Protein AF-A0A4U0ZPB5-F1 (afdb_monomer_lite)

Structure (mmCIF, N/CA/C/O backbone):
data_AF-A0A4U0ZPB5-F1
#
_entry.id   AF-A0A4U0ZPB5-F1
#
loop_
_atom_site.group_PDB
_atom_site.id
_atom_site.type_symbol
_atom_site.label_atom_id
_atom_site.label_alt_id
_atom_site.label_comp_id
_atom_site.label_asym_id
_atom_site.label_entity_id
_atom_site.label_seq_id
_atom_site.pdbx_PDB_ins_code
_atom_site.Cartn_x
_atom_site.Cartn_y
_atom_site.Cartn_z
_atom_site.occupancy
_atom_site.B_iso_or_equiv
_atom_site.auth_seq_id
_atom_site.auth_comp_id
_atom_site.auth_asym_id
_atom_site.auth_atom_id
_atom_site.pdbx_PDB_model_num
ATOM 1 N N . MET A 1 1 ? 31.096 10.615 -10.891 1.00 59.91 1 MET A N 1
ATOM 2 C CA . MET A 1 1 ? 30.432 9.631 -10.010 1.00 59.91 1 MET A CA 1
ATOM 3 C C . MET A 1 1 ? 29.613 8.701 -10.897 1.00 59.91 1 MET A C 1
ATOM 5 O O . MET A 1 1 ? 28.794 9.215 -11.646 1.00 59.91 1 MET A O 1
ATOM 9 N N . LYS A 1 2 ? 29.886 7.389 -10.915 1.00 63.94 2 LYS A N 1
ATOM 10 C CA . LYS A 1 2 ? 29.035 6.401 -11.607 1.00 63.94 2 LYS A CA 1
ATOM 11 C C . LYS A 1 2 ? 28.019 5.890 -10.589 1.00 63.94 2 LYS A C 1
ATOM 13 O O . LYS A 1 2 ? 28.433 5.410 -9.541 1.00 63.94 2 LYS A O 1
ATOM 18 N N . THR A 1 3 ? 26.731 6.051 -10.862 1.00 77.81 3 THR A N 1
ATOM 19 C CA . THR A 1 3 ? 25.679 5.409 -10.071 1.00 77.81 3 THR A CA 1
ATOM 20 C C . THR A 1 3 ? 25.515 3.970 -10.552 1.00 77.81 3 THR A C 1
ATOM 22 O O . THR A 1 3 ? 25.564 3.707 -11.756 1.00 77.81 3 THR A O 1
ATOM 25 N N . GLU A 1 4 ? 25.333 3.029 -9.629 1.00 69.56 4 GLU A N 1
ATOM 26 C CA . GLU A 1 4 ? 24.868 1.684 -9.972 1.00 69.56 4 GLU A CA 1
ATOM 27 C C . GLU A 1 4 ? 23.372 1.771 -10.272 1.00 69.56 4 GLU A C 1
ATOM 29 O O . GLU A 1 4 ? 22.521 1.689 -9.392 1.00 69.56 4 GLU A O 1
ATOM 34 N N . CYS A 1 5 ? 23.053 2.062 -11.534 1.00 70.50 5 CYS A N 1
ATOM 35 C CA . CYS A 1 5 ? 21.680 2.114 -12.017 1.00 70.50 5 CYS A CA 1
ATOM 36 C C . CYS A 1 5 ? 21.218 0.697 -12.380 1.00 70.50 5 CYS A C 1
ATOM 38 O O . CYS A 1 5 ? 21.113 0.341 -13.554 1.00 70.50 5 CYS A O 1
ATOM 40 N N . THR A 1 6 ? 20.990 -0.130 -11.366 1.00 70.62 6 THR A N 1
ATOM 41 C CA . THR A 1 6 ? 20.383 -1.456 -11.514 1.00 70.62 6 THR A CA 1
ATOM 42 C C . THR A 1 6 ? 18.899 -1.314 -11.191 1.00 70.62 6 THR A C 1
ATOM 44 O O . THR A 1 6 ? 18.530 -1.068 -10.045 1.00 70.62 6 THR A O 1
ATOM 47 N N . LYS A 1 7 ? 18.028 -1.388 -12.206 1.00 65.62 7 LYS A N 1
ATOM 48 C CA . LYS A 1 7 ? 16.573 -1.352 -11.990 1.00 65.62 7 LYS A CA 1
ATOM 49 C C . LYS A 1 7 ? 16.101 -2.720 -11.508 1.00 65.62 7 LYS A C 1
ATOM 51 O O . LYS A 1 7 ? 15.801 -3.590 -12.318 1.00 65.62 7 LYS A O 1
ATOM 56 N N . GLU A 1 8 ? 16.041 -2.900 -10.195 1.00 69.12 8 GLU A N 1
ATOM 57 C CA . GLU A 1 8 ? 15.300 -4.003 -9.590 1.00 69.12 8 GLU A CA 1
ATOM 58 C C . GLU A 1 8 ? 13.889 -3.525 -9.265 1.00 69.12 8 GLU A C 1
ATOM 60 O O . GLU A 1 8 ? 13.680 -2.672 -8.402 1.00 69.12 8 GLU A O 1
ATOM 65 N N . TYR A 1 9 ? 12.907 -4.047 -9.996 1.00 69.62 9 TYR A N 1
ATOM 66 C CA . TYR A 1 9 ? 11.514 -3.750 -9.712 1.00 69.62 9 TYR A CA 1
ATOM 67 C C . TYR A 1 9 ? 11.026 -4.610 -8.552 1.00 69.62 9 TYR A C 1
ATOM 69 O O . TYR A 1 9 ? 11.072 -5.839 -8.614 1.00 69.62 9 TYR A O 1
ATOM 77 N N . GLY A 1 10 ? 10.504 -3.967 -7.510 1.00 68.94 10 GLY A N 1
ATOM 78 C CA . GLY A 1 10 ? 9.738 -4.673 -6.492 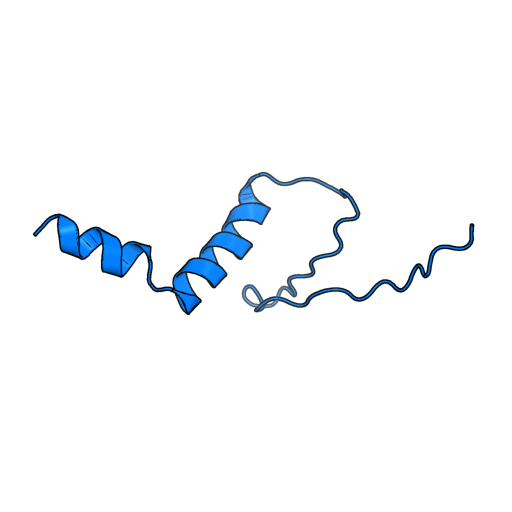1.00 68.94 10 GLY A CA 1
ATOM 79 C C . GLY A 1 10 ? 8.419 -5.165 -7.088 1.00 68.94 10 GLY A C 1
ATOM 80 O O . GLY A 1 10 ? 7.647 -4.360 -7.621 1.00 68.94 10 GLY A O 1
ATOM 81 N N . SER A 1 11 ? 8.153 -6.468 -6.999 1.00 72.69 11 SER A N 1
ATOM 82 C CA . SER A 1 11 ? 6.861 -7.052 -7.362 1.00 72.69 11 SER A CA 1
ATOM 83 C C . SER A 1 11 ? 5.900 -7.041 -6.168 1.00 72.69 11 SER A C 1
ATOM 85 O O . SER A 1 11 ? 6.291 -7.246 -5.016 1.00 72.69 11 SER A O 1
ATOM 87 N N . PHE A 1 12 ? 4.622 -6.786 -6.445 1.00 80.69 12 PHE A N 1
ATOM 88 C CA . PHE A 1 12 ? 3.526 -6.839 -5.470 1.00 80.69 12 PHE A CA 1
ATOM 89 C C . PHE A 1 12 ? 2.540 -7.943 -5.851 1.00 80.69 12 PHE A C 1
ATOM 91 O O . PHE A 1 12 ? 2.635 -8.513 -6.942 1.00 80.69 12 PHE A O 1
ATOM 98 N N . GLN A 1 13 ? 1.575 -8.264 -4.977 1.00 83.50 13 GLN A N 1
ATOM 99 C CA . GLN A 1 13 ? 0.561 -9.234 -5.380 1.00 83.50 13 GLN A CA 1
ATOM 100 C C . GLN A 1 13 ? -0.287 -8.671 -6.521 1.00 83.50 13 GLN A C 1
ATOM 102 O O . GLN A 1 13 ? -0.721 -7.514 -6.509 1.00 83.50 13 GLN A O 1
ATOM 107 N N . ALA A 1 14 ? -0.554 -9.532 -7.499 1.00 86.94 14 ALA A N 1
ATOM 108 C CA . ALA A 1 14 ? -1.376 -9.197 -8.646 1.00 86.94 14 ALA A CA 1
ATOM 109 C C . ALA A 1 14 ? -2.775 -8.712 -8.226 1.00 86.94 14 ALA A C 1
ATOM 111 O O . ALA A 1 14 ? -3.359 -9.172 -7.241 1.00 86.94 14 ALA A O 1
ATOM 112 N N . LEU A 1 15 ? -3.350 -7.803 -9.016 1.00 86.69 15 LEU A N 1
ATOM 113 C CA . LEU A 1 15 ? -4.770 -7.465 -8.938 1.00 86.69 15 LEU A CA 1
ATOM 114 C C . LEU A 1 15 ? -5.507 -8.185 -10.072 1.00 86.69 15 LEU A C 1
ATOM 116 O O . LEU A 1 15 ? -5.556 -7.718 -11.214 1.00 86.69 15 LEU A O 1
ATOM 120 N N . GLY A 1 16 ? -6.079 -9.348 -9.762 1.00 87.44 16 GLY A N 1
ATOM 121 C CA . GLY A 1 16 ? -6.708 -10.205 -10.764 1.00 87.44 16 GLY A CA 1
ATOM 122 C C . GLY A 1 16 ? -5.682 -10.687 -11.791 1.00 87.44 16 GLY A C 1
ATOM 123 O O . GLY A 1 16 ? -4.725 -11.365 -11.439 1.00 87.44 16 GLY A O 1
ATOM 124 N N . ARG A 1 17 ? -5.871 -10.328 -13.067 1.00 90.75 17 ARG A N 1
ATOM 125 C CA . ARG A 1 17 ? -4.935 -10.669 -14.160 1.00 90.75 17 ARG A CA 1
ATOM 126 C C . ARG A 1 17 ? -3.822 -9.634 -14.369 1.00 90.75 17 ARG A C 1
ATOM 128 O O . ARG A 1 17 ? -3.048 -9.773 -15.309 1.00 90.75 17 ARG A O 1
ATOM 135 N N . ARG A 1 18 ? -3.787 -8.564 -13.567 1.00 86.81 18 ARG A N 1
ATOM 136 C CA . ARG 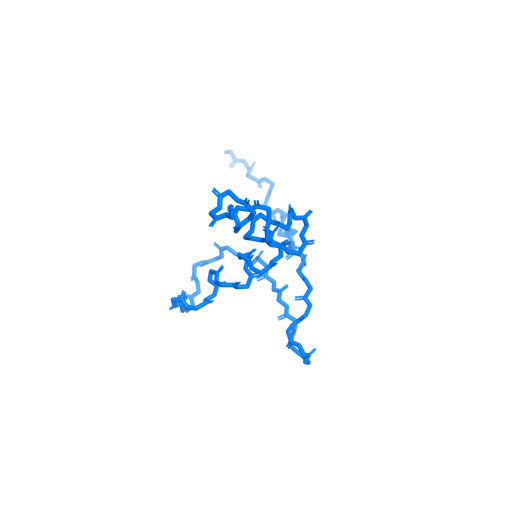A 1 18 ? -2.835 -7.456 -13.720 1.00 86.81 18 ARG A CA 1
ATOM 137 C C . ARG A 1 18 ? -1.665 -7.625 -12.762 1.00 86.81 18 ARG A C 1
ATOM 139 O O . ARG A 1 18 ? -1.874 -7.745 -11.555 1.00 86.81 18 ARG A O 1
ATOM 146 N N . GLU A 1 19 ? -0.457 -7.586 -13.305 1.00 87.12 19 GLU A N 1
ATOM 147 C CA . GLU A 1 19 ? 0.771 -7.478 -12.523 1.00 87.12 19 GLU A CA 1
ATOM 148 C C . GLU A 1 19 ? 0.908 -6.066 -11.941 1.00 87.12 19 GLU A C 1
ATOM 150 O O . GLU A 1 19 ? 0.573 -5.081 -12.604 1.00 87.12 19 GLU A O 1
ATOM 155 N N . ILE A 1 20 ? 1.383 -5.974 -10.697 1.00 84.69 20 ILE A N 1
ATOM 156 C CA . ILE A 1 20 ? 1.641 -4.708 -10.011 1.00 84.69 20 ILE A CA 1
ATOM 157 C C . ILE A 1 20 ? 3.151 -4.571 -9.795 1.00 84.69 20 ILE A C 1
ATOM 159 O O . ILE A 1 20 ? 3.765 -5.397 -9.116 1.00 84.69 20 ILE A O 1
ATOM 163 N N . VAL A 1 21 ? 3.727 -3.510 -10.366 1.00 83.38 21 VAL A N 1
ATOM 164 C CA . VAL A 1 21 ? 5.173 -3.252 -10.402 1.00 83.38 21 VAL A CA 1
ATOM 165 C C . VAL A 1 21 ? 5.470 -1.899 -9.763 1.00 83.38 21 VAL A C 1
ATOM 167 O O . VAL A 1 21 ? 4.864 -0.891 -10.133 1.00 83.38 21 VAL A O 1
ATOM 170 N N . ALA A 1 22 ? 6.428 -1.853 -8.837 1.00 78.75 22 ALA A N 1
ATOM 171 C CA . ALA A 1 22 ? 6.955 -0.590 -8.332 1.00 78.75 22 ALA A CA 1
ATOM 172 C C . ALA A 1 22 ? 8.143 -0.118 -9.175 1.00 78.75 22 ALA A C 1
ATOM 174 O O . ALA A 1 22 ? 9.299 -0.431 -8.900 1.00 78.75 22 ALA A O 1
ATOM 175 N N . ASP A 1 23 ? 7.822 0.641 -10.219 1.00 79.25 23 ASP A N 1
ATOM 176 C CA . ASP A 1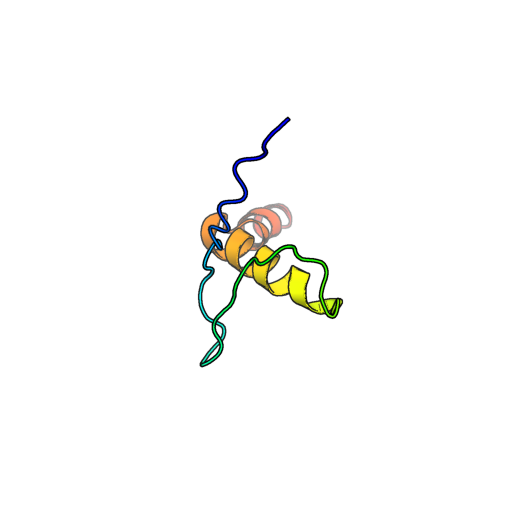 23 ? 8.792 1.190 -11.171 1.00 79.25 23 ASP A CA 1
ATOM 177 C C . ASP A 1 23 ? 9.361 2.559 -10.736 1.00 79.25 23 ASP A C 1
ATOM 179 O O . ASP A 1 23 ? 10.409 2.976 -11.211 1.00 79.25 23 ASP A O 1
ATOM 183 N N . PHE A 1 24 ? 8.678 3.282 -9.835 1.00 73.69 24 PHE A N 1
ATOM 184 C CA . PHE A 1 24 ? 9.066 4.599 -9.284 1.00 73.69 24 PHE A CA 1
ATOM 185 C C . PHE A 1 24 ? 9.523 5.679 -10.297 1.00 73.69 24 PHE A C 1
ATOM 187 O O . PHE A 1 24 ? 9.972 6.748 -9.895 1.00 73.69 24 PHE A O 1
ATOM 194 N N . ASN A 1 25 ? 9.336 5.478 -11.604 1.00 78.19 25 ASN A N 1
ATOM 195 C CA . ASN A 1 25 ? 9.736 6.412 -12.664 1.00 78.19 25 ASN A CA 1
ATOM 196 C C . ASN A 1 25 ? 8.769 7.608 -12.832 1.00 78.19 25 ASN A C 1
ATOM 198 O O . ASN A 1 25 ? 8.843 8.336 -13.821 1.00 78.19 25 ASN A O 1
ATOM 202 N N . GLY A 1 26 ? 7.824 7.804 -11.907 1.00 67.88 26 GLY A N 1
ATOM 203 C CA . GLY A 1 26 ? 6.826 8.878 -11.941 1.00 67.88 26 GLY A CA 1
ATOM 204 C C . GLY A 1 26 ? 5.639 8.590 -12.863 1.00 67.88 26 GLY A C 1
ATOM 205 O O . GLY A 1 26 ? 4.512 8.671 -12.396 1.00 67.88 26 GLY A O 1
ATOM 206 N N . GLY A 1 27 ? 5.880 8.178 -14.114 1.00 72.75 27 GLY A N 1
ATOM 207 C CA . GLY A 1 27 ? 4.865 7.685 -15.063 1.00 72.75 27 GLY A CA 1
ATOM 208 C C . GLY A 1 27 ? 3.553 8.492 -15.138 1.00 72.75 27 GLY A C 1
ATOM 209 O O . GLY A 1 27 ? 3.491 9.673 -14.803 1.00 72.75 27 GLY A O 1
ATOM 210 N N . THR A 1 28 ? 2.470 7.854 -15.592 1.00 72.00 28 THR A N 1
ATOM 211 C CA . THR A 1 28 ? 1.112 8.391 -15.408 1.00 72.00 28 THR A CA 1
ATOM 212 C C . THR A 1 28 ? 0.685 8.163 -13.961 1.00 72.00 28 THR A C 1
ATOM 214 O O . THR A 1 28 ? 0.467 7.025 -13.545 1.00 72.00 28 THR A O 1
ATOM 217 N N . ILE A 1 29 ? 0.551 9.247 -13.198 1.00 72.56 29 ILE A N 1
ATOM 218 C CA . ILE A 1 29 ? 0.153 9.189 -11.790 1.00 72.56 29 ILE A CA 1
ATOM 219 C C . ILE A 1 29 ? -1.367 9.055 -11.711 1.00 72.56 29 ILE A C 1
ATOM 221 O O . ILE A 1 29 ? -2.106 9.917 -12.182 1.00 72.56 29 ILE A O 1
ATOM 225 N N . THR A 1 30 ? -1.833 7.974 -11.091 1.00 71.88 30 THR A N 1
ATOM 226 C CA . THR A 1 30 ? -3.247 7.777 -10.753 1.00 71.88 30 THR A CA 1
ATOM 227 C C . THR A 1 30 ? -3.404 7.889 -9.242 1.00 71.88 30 THR A C 1
ATOM 229 O O . THR A 1 30 ? -2.578 7.356 -8.498 1.00 71.88 30 THR A O 1
ATOM 232 N N . SER A 1 31 ? -4.448 8.572 -8.775 1.00 70.94 31 SER A N 1
ATOM 233 C CA . SER A 1 31 ? -4.703 8.728 -7.337 1.00 70.94 31 SER A CA 1
ATOM 234 C C . SER A 1 31 ? -4.949 7.383 -6.640 1.00 70.94 31 SER A C 1
ATOM 236 O O . SER A 1 31 ? -4.536 7.196 -5.498 1.00 70.94 31 SER A O 1
ATOM 238 N N . ASP A 1 32 ? -5.540 6.421 -7.351 1.00 79.25 32 ASP A N 1
ATOM 239 C CA . ASP A 1 32 ? -5.939 5.127 -6.787 1.00 79.25 32 ASP A CA 1
ATOM 240 C C . ASP A 1 32 ? -4.776 4.135 -6.636 1.00 79.25 32 ASP A C 1
ATOM 242 O O . ASP A 1 32 ? -4.899 3.146 -5.914 1.00 79.25 32 ASP A O 1
ATOM 246 N N . GLY A 1 33 ? -3.621 4.383 -7.269 1.00 77.38 33 GLY A N 1
ATOM 247 C CA . GLY A 1 33 ? -2.463 3.484 -7.190 1.00 77.38 33 GLY A CA 1
ATOM 248 C C . GLY A 1 33 ? -1.969 3.259 -5.755 1.00 77.38 33 GLY A C 1
ATOM 249 O O . GLY A 1 33 ? -1.549 2.155 -5.407 1.00 77.38 33 GLY A O 1
ATOM 250 N N . GLY A 1 34 ? -2.105 4.271 -4.890 1.00 80.25 34 GLY A N 1
ATOM 251 C CA . GLY A 1 34 ? -1.773 4.160 -3.468 1.00 80.25 34 GLY A CA 1
ATOM 252 C C . GLY A 1 34 ? -2.627 3.131 -2.718 1.00 80.25 34 GLY A C 1
ATOM 253 O O . GLY A 1 34 ? -2.137 2.496 -1.783 1.00 80.25 34 GLY A O 1
ATOM 254 N N . ALA A 1 35 ? -3.867 2.887 -3.156 1.00 87.31 35 ALA A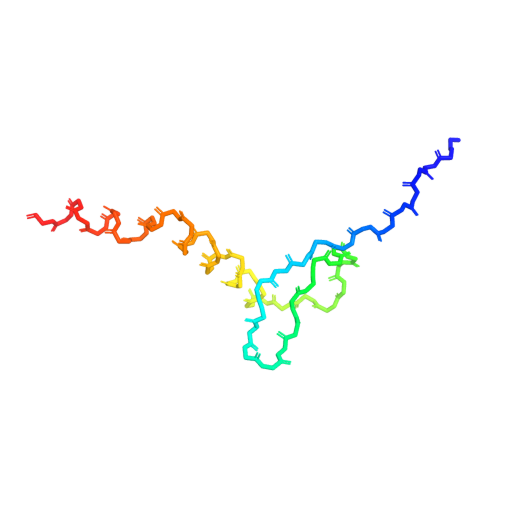 N 1
ATOM 255 C CA . ALA A 1 35 ? -4.754 1.917 -2.517 1.00 87.31 35 ALA A CA 1
ATOM 256 C C . ALA A 1 35 ? -4.234 0.474 -2.637 1.00 87.31 35 ALA A C 1
ATOM 258 O O . ALA A 1 35 ? -4.472 -0.336 -1.743 1.00 87.31 35 ALA A O 1
ATOM 259 N N . LEU A 1 36 ? -3.473 0.152 -3.691 1.00 86.81 36 LEU A N 1
ATOM 260 C CA . LEU A 1 36 ? -2.850 -1.167 -3.849 1.00 86.81 36 LEU A CA 1
ATOM 261 C C . LEU A 1 36 ? -1.796 -1.431 -2.773 1.00 86.81 36 LEU A C 1
ATOM 263 O O . LEU A 1 36 ? -1.711 -2.543 -2.261 1.00 86.81 36 LEU A O 1
ATOM 267 N N . LEU A 1 37 ? -1.032 -0.406 -2.388 1.00 85.56 37 LEU A N 1
ATOM 268 C CA . LEU A 1 37 ? -0.055 -0.512 -1.306 1.00 85.56 37 LEU A CA 1
ATOM 269 C C . LEU A 1 37 ? -0.750 -0.625 0.053 1.00 85.56 37 LEU A C 1
ATOM 271 O O . LEU A 1 37 ? -0.374 -1.468 0.866 1.00 85.56 37 LEU A O 1
ATOM 275 N N . LEU A 1 38 ? -1.792 0.184 0.282 1.00 89.75 38 LEU A N 1
ATOM 276 C CA . LEU A 1 38 ? -2.584 0.130 1.515 1.00 89.75 38 LEU A CA 1
ATOM 277 C C . LEU A 1 38 ? -3.259 -1.236 1.703 1.00 89.75 38 LEU A C 1
ATOM 279 O O . LEU A 1 38 ? -3.308 -1.733 2.827 1.00 89.75 38 LEU A O 1
ATOM 283 N N . ARG A 1 39 ? -3.705 -1.878 0.614 1.00 90.19 39 ARG A N 1
ATOM 284 C CA . ARG A 1 39 ? -4.222 -3.253 0.644 1.00 90.19 39 ARG A CA 1
ATOM 285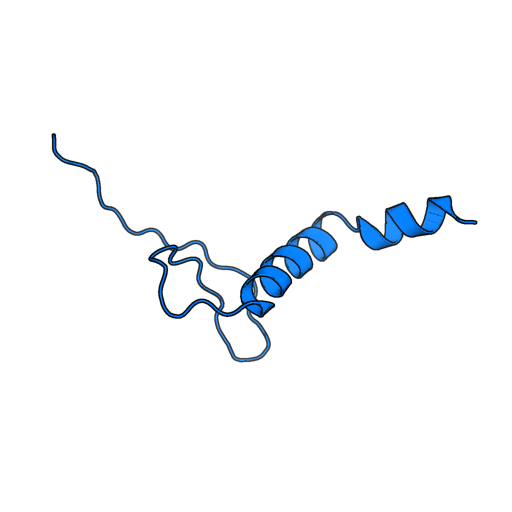 C C . ARG A 1 39 ? -3.189 -4.235 1.196 1.00 90.19 39 ARG A C 1
ATOM 287 O O . ARG A 1 39 ? -3.530 -5.017 2.079 1.00 90.19 39 ARG A O 1
ATOM 294 N N . GLU A 1 40 ? -1.937 -4.179 0.739 1.00 89.50 40 GLU A N 1
ATOM 295 C CA . GLU A 1 40 ? -0.931 -5.150 1.201 1.00 89.50 40 GLU A CA 1
ATOM 296 C C . GLU A 1 40 ? -0.501 -4.887 2.639 1.00 89.50 40 GLU A C 1
ATOM 298 O O . GLU A 1 40 ? -0.200 -5.825 3.380 1.00 89.50 40 GLU A O 1
ATOM 303 N N . VAL A 1 41 ? -0.497 -3.618 3.055 1.00 92.00 41 VAL A N 1
ATOM 304 C CA . VAL A 1 41 ? -0.286 -3.250 4.457 1.00 92.00 41 VAL A CA 1
ATOM 305 C C . VAL A 1 41 ? -1.395 -3.837 5.323 1.00 92.00 41 VAL A C 1
ATOM 307 O O . VAL A 1 41 ? -1.086 -4.478 6.329 1.00 92.00 41 VAL A O 1
ATOM 310 N N . GLU A 1 42 ? -2.661 -3.690 4.930 1.00 94.69 42 GLU A N 1
ATOM 311 C CA . GLU A 1 42 ? -3.779 -4.279 5.670 1.00 94.69 42 GLU A CA 1
ATOM 312 C C . GLU A 1 42 ? -3.666 -5.805 5.736 1.00 94.69 42 GLU A C 1
ATOM 314 O O . GLU A 1 42 ? -3.726 -6.366 6.824 1.00 94.69 42 GLU A O 1
ATOM 319 N N . GLN A 1 43 ? -3.392 -6.488 4.621 1.00 91.75 43 GLN A N 1
ATOM 320 C CA . GLN A 1 43 ? -3.236 -7.949 4.613 1.00 91.75 43 GLN A CA 1
ATOM 321 C C . GLN A 1 43 ? -2.118 -8.450 5.541 1.00 91.75 43 GLN A C 1
ATOM 323 O O . GLN A 1 43 ? -2.242 -9.520 6.135 1.00 91.75 43 GLN A O 1
ATOM 328 N N . ARG A 1 44 ? -1.017 -7.698 5.673 1.00 93.06 44 ARG A N 1
ATOM 329 C CA . ARG A 1 44 ? 0.123 -8.083 6.526 1.00 93.06 44 ARG A CA 1
ATOM 330 C C . ARG A 1 44 ? -0.070 -7.734 7.996 1.00 93.06 44 ARG A C 1
ATOM 332 O O . ARG A 1 44 ? 0.478 -8.417 8.856 1.00 93.06 44 ARG A O 1
ATOM 339 N N . THR A 1 45 ? -0.769 -6.641 8.287 1.00 96.06 45 THR A N 1
ATOM 340 C CA . THR A 1 45 ? -0.811 -6.054 9.639 1.00 96.06 45 THR A CA 1
ATOM 341 C C . THR A 1 45 ? -2.164 -6.192 10.323 1.00 96.06 45 THR A C 1
ATOM 343 O O . THR A 1 45 ? -2.231 -6.087 11.554 1.00 96.06 45 THR A O 1
ATOM 346 N N . ASN A 1 46 ? -3.215 -6.431 9.536 1.00 96.44 46 ASN A N 1
ATOM 347 C CA . ASN A 1 46 ? -4.614 -6.454 9.946 1.00 96.44 46 ASN A CA 1
ATOM 348 C C . ASN A 1 46 ? -4.985 -5.195 10.754 1.00 96.44 46 ASN A C 1
ATOM 350 O O . ASN A 1 46 ? -5.645 -5.268 11.794 1.00 96.44 46 ASN A O 1
ATOM 354 N N . ILE A 1 47 ? -4.420 -4.045 10.363 1.00 96.00 47 ILE A N 1
ATOM 355 C CA . ILE A 1 47 ? -4.425 -2.826 11.174 1.00 96.00 47 ILE A CA 1
ATOM 356 C C . ILE A 1 47 ? -5.837 -2.269 11.319 1.00 96.00 47 ILE A C 1
ATOM 358 O O . ILE A 1 47 ? -6.202 -1.867 12.421 1.00 96.00 47 ILE A O 1
ATOM 362 N N . LEU A 1 48 ? -6.650 -2.299 10.262 1.00 95.19 48 LEU A N 1
ATOM 363 C CA . LEU A 1 48 ? -8.028 -1.820 10.302 1.00 95.19 48 LEU A CA 1
ATOM 364 C C . LEU A 1 48 ? -8.892 -2.711 11.196 1.00 95.19 48 LEU A C 1
ATOM 366 O O . LEU A 1 48 ? -9.639 -2.193 12.028 1.00 95.19 48 LEU A O 1
ATOM 370 N N . HIS A 1 49 ? -8.751 -4.036 11.093 1.00 95.25 49 HIS A N 1
ATOM 371 C CA . HIS A 1 49 ? -9.453 -4.957 11.988 1.00 95.25 49 HIS A CA 1
ATOM 372 C C . HIS A 1 49 ? -9.072 -4.716 13.451 1.00 95.25 49 HIS A C 1
ATOM 374 O O . HIS A 1 49 ? -9.950 -4.507 14.286 1.00 95.25 49 HIS A O 1
ATOM 380 N N . ARG A 1 50 ? -7.771 -4.675 13.760 1.00 96.19 50 ARG A N 1
ATOM 381 C CA . ARG A 1 50 ? -7.270 -4.436 15.123 1.00 96.19 50 ARG A CA 1
ATOM 382 C C . ARG A 1 50 ? -7.725 -3.087 15.669 1.00 96.19 50 ARG A C 1
ATOM 384 O O . ARG A 1 50 ? -8.092 -2.992 16.832 1.00 96.19 50 ARG A O 1
ATOM 391 N N . PHE A 1 51 ? -7.724 -2.054 14.831 1.00 96.25 51 PHE A N 1
ATOM 392 C CA . PHE A 1 51 ? -8.186 -0.723 15.207 1.00 96.25 51 PHE A CA 1
ATOM 393 C C . PHE A 1 51 ? -9.692 -0.697 15.502 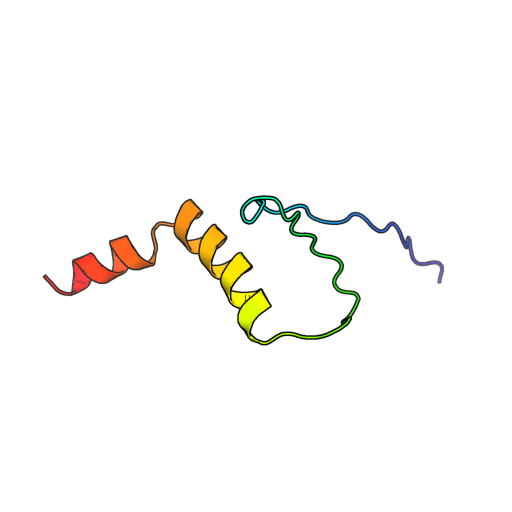1.00 96.25 51 PHE A C 1
ATOM 395 O O . PHE A 1 51 ? -10.117 -0.054 16.457 1.00 96.25 51 PHE A O 1
ATOM 402 N N . SER A 1 52 ? -10.502 -1.439 14.738 1.00 96.75 52 SER A N 1
ATOM 403 C CA . SER A 1 52 ? -11.954 -1.514 14.959 1.00 96.75 52 SER A CA 1
ATOM 404 C C . SER A 1 52 ? -12.326 -2.083 16.334 1.00 96.75 52 SER A C 1
ATOM 406 O O . SER A 1 52 ? -13.324 -1.673 16.922 1.00 96.75 52 SER A O 1
ATOM 408 N N . GLN A 1 53 ? -11.482 -2.957 16.891 1.00 97.06 53 GLN A N 1
ATOM 409 C CA . GLN A 1 53 ? -11.685 -3.549 18.214 1.00 97.06 53 GLN A CA 1
ATOM 410 C C . GLN A 1 53 ? -11.573 -2.523 19.355 1.00 97.06 53 GLN A C 1
ATOM 412 O O . GLN A 1 53 ? -12.013 -2.807 20.461 1.00 97.06 53 GLN A O 1
ATOM 417 N N . CYS A 1 54 ? -11.022 -1.328 19.110 1.00 96.81 54 CYS A N 1
ATOM 418 C CA . CYS A 1 54 ? -10.940 -0.262 20.113 1.00 96.81 54 CYS A CA 1
ATOM 419 C C . CYS A 1 54 ? -12.270 0.477 20.349 1.00 96.81 54 CYS A C 1
ATOM 421 O O . CYS A 1 54 ? -12.344 1.290 21.266 1.00 96.81 54 CYS A O 1
ATOM 423 N N . PHE A 1 55 ? -13.291 0.241 19.520 1.00 95.62 55 PHE A N 1
ATOM 424 C CA . PHE A 1 55 ? -14.587 0.932 19.579 1.00 95.62 55 PHE A CA 1
ATOM 425 C C . PHE A 1 55 ? -15.739 0.027 20.045 1.00 95.62 55 PHE A C 1
ATOM 427 O O . PHE A 1 55 ? -16.903 0.362 19.829 1.00 95.62 55 PHE A O 1
ATOM 434 N N . THR A 1 56 ? -15.419 -1.126 20.639 1.00 74.25 56 THR A N 1
ATOM 435 C CA . THR A 1 56 ? -16.375 -2.027 21.309 1.00 74.25 56 THR A CA 1
ATOM 436 C C . THR A 1 56 ? -16.276 -1.839 22.815 1.00 74.25 56 THR A C 1
ATOM 438 O O . THR A 1 56 ? -17.341 -1.803 23.466 1.00 74.25 56 THR A O 1
#

Radius of gyration: 16.04 Å; chains: 1; bounding box: 47×20×37 Å

Secondary structure (DSSP, 8-state):
--------PEEEEEETTEEEEE--S--S--TTHHHHHHHHHHHHH-HHHHHHGGG-

Sequence (56 aa):
MKTECTKEYGSFQALGRREIVADFNGGTITSDGGALLLREVEQRTNILHRFSQCFT

pLDDT: mean 82.56, std 10.45, range [59.91, 97.06]

Foldseek 3Di:
DDDPPDQDWDWDDADVPHTDTDRVPCPPDDPCNVVSVVVVVCVVPVVVVVVVVVVD